Protein AF-0000000069870662 (afdb_homodimer)

Organism: Bacteroides thetaiotaomicron (strain ATCC 29148 / DSM 2079 / JCM 5827 / CCUG 10774 / NCTC 10582 / VPI-5482 / E50) (NCBI:txid226186)

Radius of gyration: 15.12 Å; Cα contacts (8 Å, |Δi|>4): 199; chains: 2; bounding box: 23×42×35 Å

Structure (mmCIF, N/CA/C/O backbone):
data_AF-0000000069870662-model_v1
#
loop_
_entity.id
_entity.type
_entity.pdbx_description
1 polymer 'Lambda repressor-like, DNA-binding protein'
#
loop_
_atom_site.group_PDB
_atom_site.id
_atom_site.type_symbol
_atom_site.label_atom_id
_atom_site.label_alt_id
_atom_site.label_comp_id
_atom_site.label_asym_id
_atom_site.label_entity_id
_atom_site.label_seq_id
_atom_site.pdbx_PDB_ins_code
_atom_site.Cartn_x
_atom_site.Cartn_y
_atom_site.Cartn_z
_atom_site.occupancy
_atom_site.B_iso_or_equiv
_atom_site.auth_seq_id
_atom_site.auth_comp_id
_atom_site.auth_asym_id
_atom_site.auth_atom_id
_atom_site.pdbx_PDB_model_num
ATOM 1 N N . MET A 1 1 ? -7.781 -5.621 -17.609 1 94.94 1 MET A N 1
ATOM 2 C CA . MET A 1 1 ? -6.902 -6.117 -16.547 1 94.94 1 MET A CA 1
ATOM 3 C C . MET A 1 1 ? -6.195 -4.965 -15.844 1 94.94 1 MET A C 1
ATOM 5 O O . MET A 1 1 ? -5.754 -4.012 -16.484 1 94.94 1 MET A O 1
ATOM 9 N N . THR A 1 2 ? -6.117 -5.016 -14.484 1 98.06 2 THR A N 1
ATOM 10 C CA . THR A 1 2 ? -5.488 -3.949 -13.719 1 98.06 2 THR A CA 1
ATOM 11 C C . THR A 1 2 ? -3.973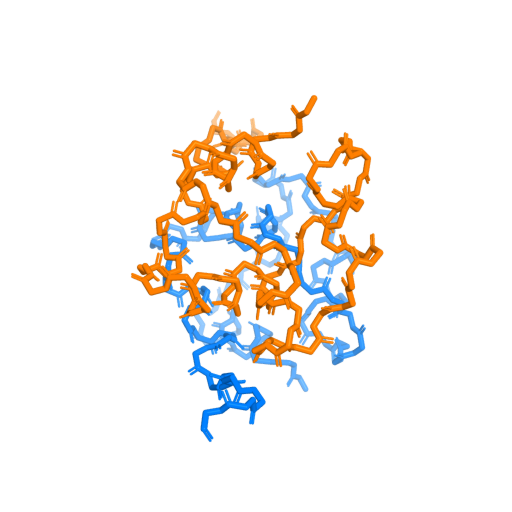 -3.975 -13.898 1 98.06 2 THR A C 1
ATOM 13 O O . THR A 1 2 ? -3.426 -4.914 -14.477 1 98.06 2 THR A O 1
ATOM 16 N N . ILE A 1 3 ? -3.311 -2.957 -13.398 1 98.25 3 ILE A N 1
ATOM 17 C CA . ILE A 1 3 ? -1.854 -2.891 -13.438 1 98.25 3 ILE A CA 1
ATOM 18 C C . ILE A 1 3 ? -1.263 -4.062 -12.664 1 98.25 3 ILE A C 1
ATOM 20 O O . ILE A 1 3 ? -0.33 -4.719 -13.125 1 98.25 3 ILE A O 1
ATOM 24 N N . LEU A 1 4 ? -1.846 -4.32 -11.5 1 98.62 4 LEU A N 1
ATOM 25 C CA . LEU A 1 4 ? -1.383 -5.457 -10.719 1 98.62 4 LEU A CA 1
ATOM 26 C C . LEU A 1 4 ? -1.59 -6.762 -11.477 1 98.62 4 LEU A C 1
ATOM 28 O O . LEU A 1 4 ? -0.695 -7.613 -11.516 1 98.62 4 LEU A O 1
ATOM 32 N N . GLY A 1 5 ? -2.791 -6.91 -12.023 1 98.44 5 GLY A N 1
ATOM 33 C CA . GLY A 1 5 ? -3.072 -8.109 -12.789 1 98.44 5 GLY A CA 1
ATOM 34 C C . GLY A 1 5 ? -2.068 -8.359 -13.898 1 98.44 5 GLY A C 1
ATOM 35 O O . GLY A 1 5 ? -1.588 -9.484 -14.07 1 98.44 5 GLY A O 1
ATOM 36 N N . LYS A 1 6 ? -1.78 -7.324 -14.656 1 98.31 6 LYS A N 1
ATOM 37 C CA . LYS A 1 6 ? -0.806 -7.422 -15.742 1 98.31 6 LYS A CA 1
ATOM 38 C C . LYS A 1 6 ? 0.573 -7.801 -15.211 1 98.31 6 LYS A C 1
ATOM 40 O O . LYS A 1 6 ? 1.257 -8.648 -15.789 1 98.31 6 LYS A O 1
ATOM 45 N N . TYR A 1 7 ? 0.967 -7.164 -14.102 1 98.44 7 TYR A N 1
ATOM 46 C CA . TYR A 1 7 ? 2.254 -7.438 -13.477 1 98.44 7 TYR A CA 1
ATOM 47 C C . TYR A 1 7 ? 2.367 -8.898 -13.07 1 98.44 7 TYR A C 1
ATOM 49 O O . TYR A 1 7 ? 3.379 -9.555 -13.344 1 98.44 7 TYR A O 1
ATOM 57 N N . LEU A 1 8 ? 1.358 -9.398 -12.43 1 98 8 LEU A N 1
ATOM 58 C CA . LEU A 1 8 ? 1.361 -10.789 -11.977 1 98 8 LEU A CA 1
ATOM 59 C C . LEU A 1 8 ? 1.368 -11.742 -13.164 1 98 8 LEU A C 1
ATOM 61 O O . LEU A 1 8 ? 2.068 -12.758 -13.148 1 98 8 LEU A O 1
ATOM 65 N N . SER A 1 9 ? 0.573 -11.453 -14.18 1 97.69 9 SER A N 1
ATOM 66 C CA . SER A 1 9 ? 0.512 -12.281 -15.383 1 97.69 9 SER A CA 1
ATOM 67 C C . SER A 1 9 ? 1.859 -12.32 -16.094 1 97.69 9 SER A C 1
ATOM 69 O O . SER A 1 9 ? 2.316 -13.391 -16.5 1 97.69 9 SER A O 1
ATOM 71 N N . GLU A 1 10 ? 2.461 -11.148 -16.25 1 97.5 10 GLU A N 1
ATOM 72 C CA . GLU A 1 10 ? 3.75 -11.047 -16.922 1 97.5 10 GLU A CA 1
ATOM 73 C C . GLU A 1 10 ? 4.816 -11.875 -16.203 1 97.5 10 GLU A C 1
ATOM 75 O O . GLU A 1 10 ? 5.723 -12.406 -16.844 1 97.5 10 GLU A O 1
ATOM 80 N N . LYS A 1 11 ? 4.68 -12.023 -14.938 1 96.69 11 LYS A N 1
ATOM 81 C CA . LYS A 1 11 ? 5.637 -12.781 -14.141 1 96.69 11 LYS A CA 1
ATOM 82 C C . LYS A 1 11 ? 5.203 -14.242 -14.008 1 96.69 11 LYS A C 1
ATOM 84 O O . LYS A 1 11 ? 5.828 -15.016 -13.281 1 96.69 11 LYS A O 1
ATOM 89 N N . SER A 1 12 ? 4.109 -14.594 -14.656 1 97.62 12 SER A N 1
ATOM 90 C CA . SER A 1 12 ? 3.576 -15.953 -14.664 1 97.62 12 SER A CA 1
ATOM 91 C C . SER A 1 12 ? 3.289 -16.438 -13.25 1 97.62 12 SER A C 1
ATOM 93 O O . SER A 1 12 ? 3.635 -17.578 -12.898 1 97.62 12 SER A O 1
ATOM 95 N N . ILE A 1 13 ? 2.738 -15.586 -12.539 1 96.81 13 ILE A N 1
ATOM 96 C CA . ILE A 1 13 ? 2.447 -15.898 -11.141 1 96.81 13 ILE A CA 1
ATOM 97 C C . ILE A 1 13 ? 1.201 -16.766 -11.055 1 96.81 13 ILE A C 1
ATOM 99 O O . ILE A 1 13 ? 0.212 -16.531 -11.75 1 96.81 13 ILE A O 1
ATOM 103 N N . ASN A 1 14 ? 1.303 -17.734 -10.203 1 96.56 14 ASN A N 1
ATOM 104 C CA . ASN A 1 14 ? 0.166 -18.594 -9.859 1 96.56 14 ASN A CA 1
ATOM 105 C C . ASN A 1 14 ? -0.604 -18.031 -8.664 1 96.56 14 ASN A C 1
ATOM 107 O O . ASN A 1 14 ? -0.144 -18.125 -7.523 1 96.56 14 ASN A O 1
ATOM 111 N N . LYS A 1 15 ? -1.859 -17.594 -8.938 1 96.62 15 LYS A N 1
ATOM 112 C CA . LYS A 1 15 ? -2.652 -16.938 -7.906 1 96.62 15 LYS A CA 1
ATOM 113 C C . LYS A 1 15 ? -2.996 -17.891 -6.773 1 96.62 15 LYS A C 1
ATOM 115 O O . LYS A 1 15 ? -3.105 -17.484 -5.617 1 96.62 15 LYS A O 1
ATOM 120 N N . ALA A 1 16 ? -3.105 -19.156 -7.105 1 96.88 16 ALA A N 1
ATOM 121 C CA . ALA A 1 16 ? -3.381 -20.141 -6.07 1 96.88 16 ALA A CA 1
ATOM 122 C C . ALA A 1 16 ? -2.232 -20.234 -5.066 1 96.88 16 ALA A C 1
ATOM 124 O O . ALA A 1 16 ? -2.459 -20.312 -3.859 1 96.88 16 ALA A O 1
ATOM 125 N N . ASP A 1 17 ? -1.071 -20.219 -5.582 1 97.19 17 ASP A N 1
ATOM 126 C CA . ASP A 1 17 ? 0.114 -20.25 -4.73 1 97.19 17 ASP A CA 1
ATOM 127 C C . ASP A 1 17 ? 0.217 -19 -3.873 1 97.19 17 ASP A C 1
ATOM 129 O O . ASP A 1 17 ? 0.537 -19.078 -2.684 1 97.19 17 ASP A O 1
ATOM 133 N N . VAL A 1 18 ? -0.015 -17.875 -4.484 1 98.38 18 VAL A N 1
ATOM 134 C CA . VAL A 1 18 ? -0.011 -16.625 -3.742 1 98.38 18 VAL A CA 1
ATOM 135 C C . VAL A 1 18 ? -1.057 -16.672 -2.631 1 98.38 18 VAL A C 1
ATOM 137 O O . VAL A 1 18 ? -0.788 -16.266 -1.496 1 98.38 18 VAL A O 1
ATOM 140 N N . SER A 1 19 ? -2.246 -17.156 -2.957 1 98.44 19 SER A N 1
ATOM 141 C CA . SER A 1 19 ? -3.32 -17.281 -1.978 1 98.44 19 SER A CA 1
ATOM 142 C C . SER A 1 19 ? -2.889 -18.125 -0.786 1 98.44 19 SER A C 1
ATOM 144 O O . SER A 1 19 ? -3.082 -17.734 0.366 1 98.44 19 SER A O 1
ATOM 146 N N . ARG A 1 20 ? -2.268 -19.234 -1.05 1 97.62 20 ARG A N 1
ATOM 147 C CA . ARG A 1 20 ? -1.828 -20.141 -0.001 1 97.62 20 ARG A CA 1
ATOM 148 C C . ARG A 1 20 ? -0.766 -19.5 0.88 1 97.62 20 ARG A C 1
ATOM 150 O O . ARG A 1 20 ? -0.789 -19.641 2.104 1 97.62 20 ARG A O 1
ATOM 157 N N . LYS A 1 21 ? 0.047 -18.766 0.308 1 98.19 21 LYS A N 1
ATOM 158 C CA . LYS A 1 21 ? 1.173 -18.172 1.031 1 98.19 21 LYS A CA 1
ATOM 159 C C . LYS A 1 21 ? 0.733 -16.969 1.848 1 98.19 21 LYS A C 1
ATOM 161 O O . LYS A 1 21 ? 1.282 -16.703 2.92 1 98.19 21 LYS A O 1
ATOM 166 N N . THR A 1 22 ? -0.169 -16.234 1.37 1 98.56 22 THR A N 1
ATOM 167 C CA . THR A 1 22 ? -0.478 -14.938 1.946 1 98.56 22 THR A CA 1
ATOM 168 C C . THR A 1 22 ? -1.724 -15.016 2.824 1 98.56 22 THR A C 1
ATOM 170 O O . THR A 1 22 ? -1.94 -14.156 3.68 1 98.56 22 THR A O 1
ATOM 173 N N . GLY A 1 23 ? -2.623 -15.945 2.523 1 98.31 23 GLY A N 1
ATOM 174 C CA . GLY A 1 23 ? -3.928 -15.984 3.168 1 98.31 23 GLY A CA 1
ATOM 175 C C . GLY A 1 23 ? -4.965 -15.125 2.471 1 98.31 23 GLY A C 1
ATOM 176 O O . GLY A 1 23 ? -6.129 -15.109 2.871 1 98.31 23 GLY A O 1
ATOM 177 N N . ILE A 1 24 ? -4.566 -14.375 1.49 1 98.38 24 ILE A N 1
ATOM 178 C CA . ILE A 1 24 ? -5.52 -13.648 0.655 1 98.38 24 ILE A CA 1
ATOM 179 C C . ILE A 1 24 ? -6.293 -14.633 -0.218 1 98.38 24 ILE A C 1
ATOM 181 O O . ILE A 1 24 ? -5.695 -15.492 -0.873 1 98.38 24 ILE A O 1
ATOM 185 N N . SER A 1 25 ? -7.547 -14.555 -0.177 1 98.25 25 SER A N 1
ATOM 186 C CA . SER A 1 25 ? -8.352 -15.539 -0.886 1 98.25 25 SER A CA 1
ATOM 187 C C . SER A 1 25 ? -8.133 -15.453 -2.393 1 98.25 25 SER A C 1
ATOM 189 O O . SER A 1 25 ? -7.797 -14.391 -2.918 1 98.25 25 SER A O 1
ATOM 191 N N . LYS A 1 26 ? -8.352 -16.547 -3.088 1 97.88 26 LYS A N 1
ATOM 192 C CA . LYS A 1 26 ? -8.266 -16.562 -4.547 1 97.88 26 LYS A CA 1
ATOM 193 C C . LYS A 1 26 ? -9.25 -15.578 -5.172 1 97.88 26 LYS A C 1
ATOM 195 O O . LYS A 1 26 ? -8.93 -14.922 -6.168 1 97.88 26 LYS A O 1
ATOM 200 N N . SER A 1 27 ? -10.43 -15.547 -4.645 1 98.38 27 SER A N 1
ATOM 201 C CA . SER A 1 27 ? -11.438 -14.625 -5.152 1 98.38 27 SER A CA 1
ATOM 202 C C . SER A 1 27 ? -10.969 -13.18 -5.051 1 98.38 27 SER A C 1
ATOM 204 O O . SER A 1 27 ? -11.133 -12.398 -5.992 1 98.38 27 SER A O 1
ATOM 206 N N . ARG A 1 28 ? -10.32 -12.75 -3.967 1 98.56 28 ARG A N 1
ATOM 207 C CA . ARG A 1 28 ? -9.805 -11.398 -3.779 1 98.56 28 ARG A CA 1
ATOM 208 C C . ARG A 1 28 ? -8.633 -11.125 -4.719 1 98.56 28 ARG A C 1
ATOM 210 O O . ARG A 1 28 ? -8.547 -10.055 -5.32 1 98.56 28 ARG A O 1
ATOM 217 N N . LEU A 1 29 ? -7.789 -12.094 -4.832 1 98.69 29 LEU A N 1
ATOM 218 C CA . LEU A 1 29 ? -6.68 -11.93 -5.77 1 98.69 29 LEU A CA 1
ATOM 219 C C . LEU A 1 29 ? -7.195 -11.734 -7.191 1 98.69 29 LEU A C 1
ATOM 221 O O . LEU A 1 29 ? -6.652 -10.93 -7.949 1 98.69 29 LEU A O 1
ATOM 225 N N . SER A 1 30 ? -8.172 -12.508 -7.527 1 98.38 30 SER A N 1
ATOM 226 C CA . SER A 1 30 ? -8.797 -12.367 -8.836 1 98.38 30 SER A CA 1
ATOM 227 C C . SER A 1 30 ? -9.398 -10.977 -9.016 1 98.38 30 SER A C 1
ATOM 229 O O . SER A 1 30 ? -9.227 -10.344 -10.055 1 98.38 30 SER A O 1
ATOM 231 N N . GLU A 1 31 ? -10.133 -10.531 -8.016 1 98.56 31 GLU A N 1
ATOM 232 C CA .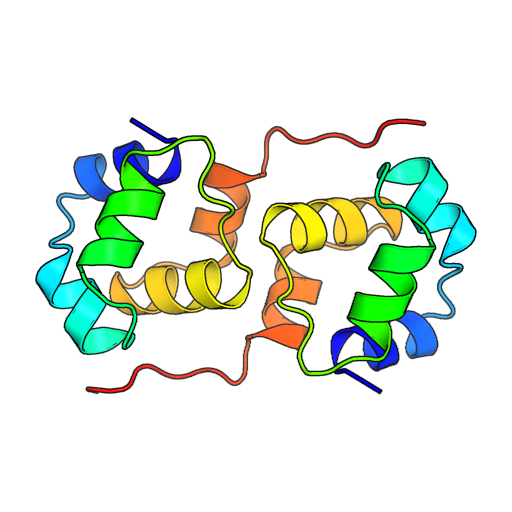 GLU A 1 31 ? -10.719 -9.188 -8.039 1 98.56 31 GLU A CA 1
ATOM 233 C C . GLU A 1 31 ? -9.641 -8.125 -8.211 1 98.56 31 GLU A C 1
ATOM 235 O O . GLU A 1 31 ? -9.789 -7.219 -9.039 1 98.56 31 GLU A O 1
ATOM 240 N N . LEU A 1 32 ? -8.531 -8.227 -7.547 1 98.56 32 LEU A N 1
ATOM 241 C CA . LEU A 1 32 ? -7.438 -7.258 -7.578 1 98.56 32 LEU A CA 1
ATOM 242 C C . LEU A 1 32 ? -6.762 -7.25 -8.945 1 98.56 32 LEU A C 1
ATOM 244 O O . LEU A 1 32 ? -6.219 -6.223 -9.367 1 98.56 32 LEU A O 1
ATOM 248 N N . SER A 1 33 ? -6.863 -8.359 -9.625 1 98.5 33 SER A N 1
ATOM 249 C CA . SER A 1 33 ? -6.199 -8.516 -10.914 1 98.5 33 SER A CA 1
ATOM 250 C C . SER A 1 33 ? -7.094 -8.055 -12.062 1 98.5 33 SER A C 1
ATOM 252 O O . SER A 1 33 ? -6.602 -7.629 -13.109 1 98.5 33 SER A O 1
ATOM 254 N N . ARG A 1 34 ? -8.367 -8.047 -11.781 1 98.25 34 ARG A N 1
ATOM 255 C CA . ARG A 1 34 ? -9.258 -7.859 -12.922 1 98.25 34 ARG A CA 1
ATOM 256 C C . ARG A 1 34 ? -10.094 -6.598 -12.758 1 98.25 34 ARG A C 1
ATOM 258 O O . ARG A 1 34 ? -10.352 -5.887 -13.734 1 98.25 34 ARG A O 1
ATOM 265 N N . LYS A 1 35 ? -10.531 -6.309 -11.609 1 98.25 35 LYS A N 1
ATOM 266 C CA . LYS A 1 35 ? -11.453 -5.203 -11.367 1 98.25 35 LYS A CA 1
ATOM 267 C C . LYS A 1 35 ? -10.695 -3.922 -11.016 1 98.25 35 LYS A C 1
ATOM 269 O O . LYS A 1 35 ? -10.078 -3.826 -9.953 1 98.25 35 LYS A O 1
ATOM 274 N N . GLU A 1 36 ? -10.883 -2.934 -11.836 1 96.88 36 GLU A N 1
ATOM 275 C CA . GLU A 1 36 ? -10.234 -1.649 -11.586 1 96.88 36 GLU A CA 1
ATOM 276 C C . GLU A 1 36 ? -10.852 -0.946 -10.383 1 96.88 36 GLU A C 1
ATOM 278 O O . GLU A 1 36 ? -10.234 -0.049 -9.797 1 96.88 36 GLU A O 1
ATOM 283 N N . THR A 1 37 ? -12.047 -1.366 -10 1 97.19 37 THR A N 1
ATOM 284 C CA . THR A 1 37 ? -12.742 -0.746 -8.883 1 97.19 37 THR A CA 1
ATOM 285 C C . THR A 1 37 ? -12.273 -1.337 -7.559 1 97.19 37 THR A C 1
ATOM 287 O O . THR A 1 37 ? -12.547 -0.782 -6.492 1 97.19 37 THR A O 1
ATOM 290 N N . ALA A 1 38 ? -11.555 -2.475 -7.629 1 97.81 38 ALA A N 1
ATOM 291 C CA . ALA A 1 38 ? -11.023 -3.076 -6.406 1 97.81 38 ALA A CA 1
ATOM 292 C C . ALA A 1 38 ? -9.852 -2.268 -5.863 1 97.81 38 ALA A C 1
ATOM 294 O O . ALA A 1 38 ? -8.883 -2 -6.578 1 97.81 38 ALA A O 1
ATOM 295 N N . LYS A 1 39 ? -9.961 -1.768 -4.641 1 97.69 39 LYS A N 1
ATOM 296 C CA . LYS A 1 39 ? -8.922 -0.951 -4.023 1 97.69 39 LYS A CA 1
ATOM 297 C C . LYS A 1 39 ? -7.875 -1.822 -3.336 1 97.69 39 LYS A C 1
ATOM 299 O O . LYS A 1 39 ? -8.172 -2.504 -2.352 1 97.69 39 LYS A O 1
ATOM 304 N N . LEU A 1 40 ? -6.637 -1.75 -3.861 1 98.75 40 LEU A N 1
ATOM 305 C CA . LEU A 1 40 ? -5.508 -2.52 -3.348 1 98.75 40 LEU A CA 1
ATOM 306 C C . LEU A 1 40 ? -5.047 -1.975 -2 1 98.75 40 LEU A C 1
ATOM 308 O O . LEU A 1 40 ? -4.797 -0.774 -1.864 1 98.75 40 LEU A O 1
ATOM 312 N N . LYS A 1 41 ? -4.922 -2.857 -1.004 1 98.81 41 LYS A N 1
ATOM 313 C CA . LYS A 1 41 ? -4.5 -2.453 0.334 1 98.81 41 LYS A CA 1
ATOM 314 C C . LYS A 1 41 ? -2.984 -2.545 0.484 1 98.81 41 LYS A C 1
ATOM 316 O O . LYS A 1 41 ? -2.324 -3.271 -0.262 1 98.81 41 LYS A O 1
ATOM 321 N N . ALA A 1 42 ? -2.516 -1.815 1.548 1 98.94 42 ALA A N 1
ATOM 322 C CA . ALA A 1 42 ? -1.08 -1.795 1.815 1 98.94 42 ALA A CA 1
ATOM 323 C C . ALA A 1 42 ? -0.574 -3.182 2.201 1 98.94 42 ALA A C 1
ATOM 325 O O . ALA A 1 42 ? 0.478 -3.619 1.729 1 98.94 42 ALA A O 1
ATOM 326 N N . ASP A 1 43 ? -1.331 -3.852 3.043 1 98.75 43 ASP A N 1
ATOM 327 C CA . ASP A 1 43 ? -0.917 -5.184 3.473 1 98.75 43 ASP A CA 1
ATOM 328 C C . ASP A 1 43 ? -0.949 -6.172 2.311 1 98.75 43 ASP A C 1
ATOM 330 O O . ASP A 1 43 ? -0.106 -7.066 2.225 1 98.75 43 ASP A O 1
ATOM 334 N N . GLU A 1 44 ? -1.866 -5.996 1.408 1 98.88 44 GLU A N 1
ATOM 335 C CA . GLU A 1 44 ? -1.924 -6.848 0.224 1 98.88 44 GLU A CA 1
ATOM 336 C C . GLU A 1 44 ? -0.699 -6.641 -0.664 1 98.88 44 GLU A C 1
ATOM 338 O O . GLU A 1 44 ? -0.102 -7.609 -1.138 1 98.88 44 GLU A O 1
ATOM 343 N N . VAL A 1 45 ? -0.34 -5.398 -0.852 1 98.94 45 VAL A N 1
ATOM 344 C CA . VAL A 1 45 ? 0.867 -5.098 -1.615 1 98.94 45 VAL A CA 1
ATOM 345 C C . VAL A 1 45 ? 2.062 -5.82 -0.998 1 98.94 45 VAL A C 1
ATOM 347 O O . VAL A 1 45 ? 2.818 -6.496 -1.7 1 98.94 45 VAL A O 1
ATOM 350 N N . TYR A 1 46 ? 2.148 -5.68 0.291 1 98.94 46 TYR A N 1
ATOM 351 C CA . TYR A 1 46 ? 3.303 -6.203 1.016 1 98.94 46 TYR A CA 1
ATOM 352 C C . TYR A 1 46 ? 3.346 -7.723 0.951 1 98.94 46 TYR A C 1
ATOM 354 O O . TYR A 1 46 ? 4.375 -8.305 0.597 1 98.94 46 TYR A O 1
ATOM 362 N N . LEU A 1 47 ? 2.275 -8.383 1.214 1 98.88 47 LEU A N 1
ATOM 363 C CA . LEU A 1 47 ? 2.211 -9.844 1.286 1 98.88 47 LEU A CA 1
ATOM 364 C C . LEU A 1 47 ? 2.371 -10.461 -0.098 1 98.88 47 LEU A C 1
ATOM 366 O O . LEU A 1 47 ? 3.033 -11.492 -0.248 1 98.88 47 LEU A O 1
ATOM 370 N N . ILE A 1 48 ? 1.754 -9.859 -1.117 1 98.81 48 ILE A N 1
ATOM 371 C CA . ILE A 1 48 ? 1.894 -10.367 -2.477 1 98.81 48 ILE A CA 1
ATOM 372 C C . ILE A 1 48 ? 3.357 -10.305 -2.904 1 98.81 48 ILE A C 1
ATOM 374 O O . ILE A 1 48 ? 3.893 -11.266 -3.459 1 98.81 48 ILE A O 1
ATOM 378 N N . ALA A 1 49 ? 3.973 -9.188 -2.646 1 98.88 49 ALA A N 1
ATOM 379 C CA . ALA A 1 49 ? 5.387 -9.047 -2.992 1 98.88 49 ALA A CA 1
ATOM 380 C C . ALA A 1 49 ? 6.223 -10.141 -2.326 1 98.88 49 ALA A C 1
ATOM 382 O O . ALA A 1 49 ? 7.07 -10.758 -2.971 1 98.88 49 ALA A O 1
ATOM 383 N N . LEU A 1 50 ? 6.004 -10.375 -1.036 1 98.62 50 LEU A N 1
ATOM 384 C CA . LEU A 1 50 ? 6.711 -11.43 -0.311 1 98.62 50 LEU A CA 1
ATOM 385 C C . LEU A 1 50 ? 6.484 -12.789 -0.963 1 98.62 50 LEU A C 1
ATOM 387 O O . LEU A 1 50 ? 7.422 -13.57 -1.124 1 98.62 50 LEU A O 1
ATOM 391 N N . ALA A 1 51 ? 5.297 -13.031 -1.313 1 98.44 51 ALA A N 1
ATOM 392 C CA . ALA A 1 51 ? 4.91 -14.336 -1.839 1 98.44 51 ALA A CA 1
ATOM 393 C C . ALA A 1 51 ? 5.59 -14.617 -3.176 1 98.44 51 ALA A C 1
ATOM 395 O O . ALA A 1 51 ? 5.879 -15.766 -3.506 1 98.44 51 ALA A O 1
ATOM 396 N N . ILE A 1 52 ? 5.828 -13.602 -3.93 1 98.19 52 ILE A N 1
ATOM 397 C CA . ILE A 1 52 ? 6.395 -13.828 -5.254 1 98.19 52 ILE A CA 1
ATOM 398 C C . ILE A 1 52 ? 7.875 -13.438 -5.254 1 98.19 52 ILE A C 1
ATOM 400 O O . ILE A 1 52 ? 8.492 -13.328 -6.316 1 98.19 52 ILE A O 1
ATOM 404 N N . ASP A 1 53 ? 8.391 -13.164 -4.094 1 98.12 53 ASP A N 1
ATOM 405 C CA . ASP A 1 53 ? 9.812 -12.984 -3.828 1 98.12 53 ASP A CA 1
ATOM 406 C C . ASP A 1 53 ? 10.359 -11.758 -4.559 1 98.12 53 ASP A C 1
ATOM 408 O O . ASP A 1 53 ? 11.352 -11.852 -5.285 1 98.12 53 ASP A O 1
ATOM 412 N N . VAL A 1 54 ? 9.719 -10.633 -4.402 1 98.38 54 VAL A N 1
ATOM 413 C CA . VAL A 1 54 ? 10.188 -9.336 -4.871 1 98.38 54 VAL A CA 1
ATOM 414 C C . VAL A 1 54 ? 10.07 -8.305 -3.756 1 98.38 54 VAL A C 1
ATOM 416 O O . VAL A 1 54 ? 9.273 -8.477 -2.824 1 98.38 54 VAL A O 1
ATOM 419 N N . PRO A 1 55 ? 10.828 -7.266 -3.869 1 98.62 55 PRO A N 1
ATOM 420 C CA . PRO A 1 55 ? 10.672 -6.219 -2.857 1 98.62 55 PRO A CA 1
ATOM 421 C C . PRO A 1 55 ? 9.305 -5.543 -2.92 1 98.62 55 PRO A C 1
ATOM 423 O O . PRO A 1 55 ? 8.844 -5.168 -4 1 98.62 55 PRO A O 1
ATOM 426 N N . PRO A 1 56 ? 8.617 -5.34 -1.774 1 98.69 56 PRO A N 1
ATOM 427 C CA . PRO A 1 56 ? 7.285 -4.73 -1.763 1 98.69 56 PRO A CA 1
ATOM 428 C C . PRO A 1 56 ? 7.242 -3.391 -2.49 1 98.69 56 PRO A C 1
ATOM 430 O O . PRO A 1 56 ? 6.227 -3.045 -3.098 1 98.69 56 PRO A O 1
ATOM 433 N N . GLU A 1 57 ? 8.352 -2.633 -2.414 1 98.56 57 GLU A N 1
ATOM 434 C CA . GLU A 1 57 ? 8.414 -1.332 -3.072 1 98.56 57 GLU A CA 1
ATOM 435 C C . GLU A 1 57 ? 8.25 -1.469 -4.582 1 98.56 57 GLU A C 1
ATOM 437 O O . GLU A 1 57 ? 7.758 -0.552 -5.242 1 98.56 57 GLU A O 1
ATOM 442 N N . GLU A 1 58 ? 8.672 -2.633 -5.133 1 98.69 58 GLU A N 1
ATOM 443 C CA . GLU A 1 58 ? 8.531 -2.875 -6.566 1 98.69 58 GLU A CA 1
ATOM 444 C C . GLU A 1 58 ? 7.062 -2.865 -6.988 1 98.69 58 GLU A C 1
ATOM 446 O O . GLU A 1 58 ? 6.688 -2.17 -7.934 1 98.69 58 GLU A O 1
ATOM 451 N N . ILE A 1 59 ? 6.184 -3.578 -6.277 1 98.75 59 ILE A N 1
ATOM 452 C CA . ILE A 1 59 ? 4.762 -3.625 -6.598 1 98.75 59 ILE A CA 1
ATOM 453 C C . ILE A 1 59 ? 4.129 -2.26 -6.336 1 98.75 59 ILE A C 1
ATOM 455 O O . ILE A 1 59 ? 3.344 -1.767 -7.148 1 98.75 59 ILE A O 1
ATOM 459 N N . LEU A 1 60 ? 4.547 -1.647 -5.219 1 98.88 60 LEU A N 1
ATOM 460 C CA . LEU A 1 60 ? 4.012 -0.333 -4.879 1 98.88 60 LEU A CA 1
ATOM 461 C C . LEU A 1 60 ? 4.281 0.668 -5.996 1 98.88 60 LEU A C 1
ATOM 463 O O . LEU A 1 60 ? 3.377 1.399 -6.41 1 98.88 60 LEU A O 1
ATOM 467 N N . GLN A 1 61 ? 5.512 0.668 -6.461 1 98.81 61 GLN A N 1
ATOM 468 C CA . GLN A 1 61 ? 5.898 1.601 -7.516 1 98.81 61 GLN A CA 1
ATOM 469 C C . GLN A 1 61 ? 5.176 1.284 -8.82 1 98.81 61 GLN A C 1
ATOM 471 O O . GLN A 1 61 ? 4.766 2.193 -9.547 1 98.81 61 GLN A O 1
ATOM 476 N N . LYS A 1 62 ? 5.059 0.056 -9.102 1 98.56 62 LYS A N 1
ATOM 477 C CA . LYS A 1 62 ? 4.375 -0.343 -10.336 1 98.56 62 LYS A CA 1
ATOM 478 C C . LYS A 1 62 ? 2.926 0.132 -10.336 1 98.56 62 LYS A C 1
ATOM 480 O O . LYS A 1 62 ? 2.43 0.623 -11.352 1 98.56 62 LYS A O 1
ATOM 485 N N . VAL A 1 63 ? 2.242 0.012 -9.227 1 98.5 63 VAL A N 1
ATOM 486 C CA . VAL A 1 63 ? 0.802 0.24 -9.156 1 98.5 63 VAL A CA 1
ATOM 487 C C . VAL A 1 63 ? 0.525 1.715 -8.875 1 98.5 63 VAL A C 1
ATOM 489 O O . VAL A 1 63 ? -0.452 2.275 -9.375 1 98.5 63 VAL A O 1
ATOM 492 N N . CYS A 1 64 ? 1.42 2.412 -8.141 1 98.75 64 CYS A N 1
ATOM 493 C CA . CYS A 1 64 ? 1.071 3.73 -7.625 1 98.75 64 CYS A CA 1
ATOM 494 C C . CYS A 1 64 ? 2.055 4.785 -8.117 1 98.75 64 CYS A C 1
ATOM 496 O O . CYS A 1 64 ? 1.877 5.977 -7.852 1 98.75 64 CYS A O 1
ATOM 498 N N . GLY A 1 65 ? 3.098 4.363 -8.789 1 98.5 65 GLY A N 1
ATOM 499 C CA . GLY A 1 65 ? 4.156 5.273 -9.188 1 98.5 65 GLY A CA 1
ATOM 500 C C . GLY A 1 65 ? 3.67 6.398 -10.078 1 98.5 65 GLY A C 1
ATOM 501 O O . GLY A 1 65 ? 4.34 7.426 -10.211 1 98.5 65 GLY A O 1
ATOM 502 N N . HIS A 1 66 ? 2.541 6.266 -10.711 1 98.38 66 HIS A N 1
ATOM 503 C CA . HIS A 1 66 ? 1.977 7.258 -11.617 1 98.38 66 HIS A CA 1
ATOM 504 C C . HIS A 1 66 ? 1.26 8.367 -10.852 1 98.38 66 HIS A C 1
ATOM 506 O O . HIS A 1 66 ? 0.921 9.406 -11.43 1 98.38 66 HIS A O 1
ATOM 512 N N . LEU A 1 67 ? 0.927 8.18 -9.641 1 98.06 67 LEU A N 1
ATOM 513 C CA . LEU A 1 67 ? 0.147 9.133 -8.852 1 98.06 67 LEU A CA 1
ATOM 514 C C . LEU A 1 67 ? 0.951 10.398 -8.578 1 98.06 67 LEU A C 1
ATOM 516 O O . LEU A 1 67 ? 2.172 10.336 -8.414 1 98.06 67 LEU A O 1
ATOM 520 N N . LYS A 1 68 ? 0.231 11.469 -8.477 1 97.75 68 LYS A N 1
ATOM 521 C CA . LYS A 1 68 ? 0.8 12.781 -8.172 1 97.75 68 LYS A CA 1
ATOM 522 C C . LYS A 1 68 ? -0.047 13.516 -7.141 1 97.75 68 LYS A C 1
ATOM 524 O O . LYS A 1 68 ? -1.231 13.219 -6.977 1 97.75 68 LYS A O 1
ATOM 529 N N . LEU A 1 69 ? 0.617 14.422 -6.508 1 98.12 69 LEU A N 1
ATOM 530 C CA . LEU A 1 69 ? -0.111 15.266 -5.566 1 98.12 69 LEU A CA 1
ATOM 531 C C . LEU A 1 69 ? -1.003 16.266 -6.305 1 98.12 69 LEU A C 1
ATOM 533 O O . LEU A 1 69 ? -0.732 16.609 -7.457 1 98.12 69 LEU A O 1
ATOM 537 N N . ILE A 1 70 ? -2.273 16.578 -5.785 1 91.31 70 ILE A N 1
ATOM 538 C CA . ILE A 1 70 ? -3.188 17.547 -6.363 1 91.31 70 ILE A CA 1
ATOM 539 C C . ILE A 1 70 ? -2.486 18.906 -6.484 1 91.31 70 ILE A C 1
ATOM 541 O O . ILE A 1 70 ? -2.498 19.531 -7.551 1 91.31 70 ILE A O 1
ATOM 545 N N . LYS A 1 71 ? -2.297 19.562 -5.117 1 70.44 71 LYS A N 1
ATOM 546 C CA . LYS A 1 71 ? -1.788 20.938 -5.137 1 70.44 71 LYS A CA 1
ATOM 547 C C . LYS A 1 71 ? -0.263 20.953 -5.082 1 70.44 71 LYS A C 1
ATOM 549 O O . LYS A 1 71 ? 0.339 20.359 -4.188 1 70.44 71 LYS A O 1
ATOM 554 N N . LEU A 1 72 ? 0.387 20.469 -6.141 1 54.53 72 LEU A N 1
ATOM 555 C CA . LEU A 1 72 ? 1.704 21.094 -6.266 1 54.53 72 LEU A CA 1
ATOM 556 C C . LEU A 1 72 ? 1.651 22.312 -7.18 1 54.53 72 LEU A C 1
ATOM 558 O O . LEU A 1 72 ? 0.89 22.328 -8.148 1 54.53 72 LEU A O 1
ATOM 562 N N . MET B 1 1 ? -3.859 4.449 19.062 1 94.94 1 MET B N 1
ATOM 563 C CA . MET B 1 1 ? -3.359 5.051 17.828 1 94.94 1 MET B CA 1
ATOM 564 C C . MET B 1 1 ? -2.693 4.004 16.953 1 94.94 1 MET B C 1
ATOM 566 O O . MET B 1 1 ? -1.959 3.146 17.438 1 94.94 1 MET B O 1
ATOM 570 N 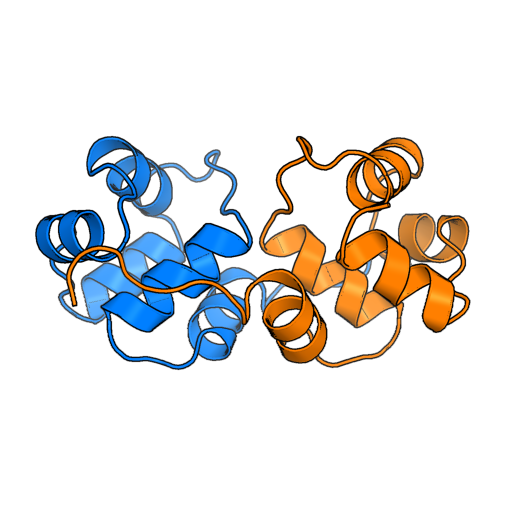N . THR B 1 2 ? -2.961 4.051 15.625 1 98.06 2 THR B N 1
ATOM 571 C CA . THR B 1 2 ? -2.396 3.076 14.695 1 98.06 2 THR B CA 1
ATOM 572 C C . THR B 1 2 ? -0.906 3.328 14.492 1 98.06 2 THR B C 1
ATOM 574 O O . THR B 1 2 ? -0.375 4.348 14.93 1 98.06 2 THR B O 1
ATOM 577 N N . ILE B 1 3 ? -0.25 2.418 13.82 1 98.25 3 ILE B N 1
ATOM 578 C CA . ILE B 1 3 ? 1.163 2.568 13.492 1 98.25 3 ILE B CA 1
ATOM 579 C C . ILE B 1 3 ? 1.36 3.801 12.609 1 98.25 3 ILE B C 1
ATOM 581 O O . ILE B 1 3 ? 2.271 4.598 12.844 1 98.25 3 ILE B O 1
ATOM 585 N N . LEU B 1 4 ? 0.47 3.951 11.641 1 98.62 4 LEU B N 1
ATOM 586 C CA . LEU B 1 4 ? 0.548 5.133 10.789 1 98.62 4 LEU B CA 1
ATOM 587 C C . LEU B 1 4 ? 0.347 6.406 11.609 1 98.62 4 LEU B C 1
ATOM 589 O O . LEU B 1 4 ? 1.084 7.379 11.438 1 98.62 4 LEU B O 1
ATOM 593 N N . GLY B 1 5 ? -0.688 6.375 12.43 1 98.44 5 GLY B N 1
ATOM 594 C CA . GLY B 1 5 ? -0.944 7.531 13.273 1 98.44 5 GLY B CA 1
ATOM 595 C C . GLY B 1 5 ? 0.259 7.945 14.102 1 98.44 5 GLY B C 1
ATOM 596 O O . GLY B 1 5 ? 0.596 9.133 14.164 1 98.44 5 GLY B O 1
ATOM 597 N N . LYS B 1 6 ? 0.877 6.988 14.742 1 98.31 6 LYS B N 1
ATOM 598 C CA . LYS B 1 6 ? 2.066 7.254 15.547 1 98.31 6 LYS B CA 1
ATOM 599 C C . LYS B 1 6 ? 3.193 7.828 14.688 1 98.31 6 LYS B C 1
ATOM 601 O O . LYS B 1 6 ? 3.869 8.773 15.094 1 98.31 6 LYS B O 1
ATOM 606 N N . TYR B 1 7 ? 3.396 7.242 13.508 1 98.38 7 TYR B N 1
ATOM 607 C CA . TYR B 1 7 ? 4.43 7.691 12.586 1 98.38 7 TYR B CA 1
ATOM 608 C C . TYR B 1 7 ? 4.219 9.148 12.195 1 98.38 7 TYR B C 1
ATOM 610 O O . TYR B 1 7 ? 5.156 9.945 12.219 1 98.38 7 TYR B O 1
ATOM 618 N N . LEU B 1 8 ? 3.004 9.477 11.836 1 98 8 LEU B N 1
ATOM 619 C CA . LEU B 1 8 ? 2.688 10.836 11.43 1 98 8 LEU B CA 1
ATOM 620 C C . LEU B 1 8 ? 2.844 11.805 12.594 1 98 8 LEU B C 1
AT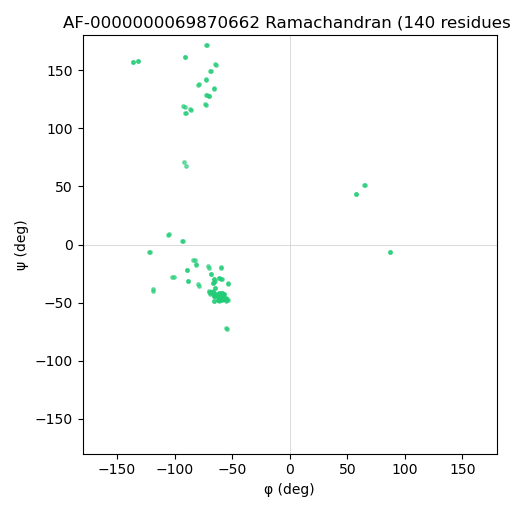OM 622 O O . LEU B 1 8 ? 3.355 12.914 12.422 1 98 8 LEU B O 1
ATOM 626 N N . SER B 1 9 ? 2.398 11.414 13.766 1 97.69 9 SER B N 1
ATOM 627 C CA . SER B 1 9 ? 2.516 12.25 14.961 1 97.69 9 SER B CA 1
ATOM 628 C C . SER B 1 9 ? 3.975 12.508 1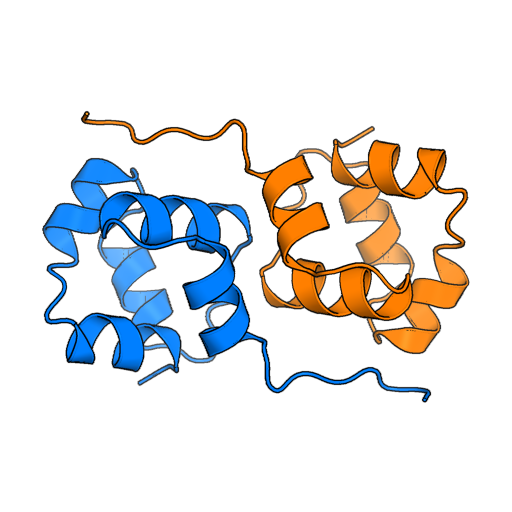5.312 1 97.69 9 SER B C 1
ATOM 630 O O . SER B 1 9 ? 4.355 13.641 15.625 1 97.69 9 SER B O 1
ATOM 632 N N . GLU B 1 10 ? 4.766 11.445 15.289 1 97.5 10 GLU B N 1
ATOM 633 C CA . GLU B 1 10 ? 6.184 11.547 15.617 1 97.5 10 GLU B CA 1
ATOM 634 C C . GLU B 1 10 ? 6.895 12.516 14.68 1 97.5 10 GLU B C 1
ATOM 636 O O . GLU B 1 10 ? 7.848 13.195 15.086 1 97.5 10 GLU B O 1
ATOM 641 N N . LYS B 1 11 ? 6.418 12.625 13.492 1 96.62 11 LYS B N 1
ATOM 642 C CA . LYS B 1 11 ? 7.02 13.5 12.5 1 96.62 11 LYS B CA 1
ATOM 643 C C . LYS B 1 11 ? 6.352 14.875 12.5 1 96.62 11 LYS B C 1
ATOM 645 O O . LYS B 1 11 ? 6.648 15.719 11.656 1 96.62 11 LYS B O 1
ATOM 650 N N . SER B 1 12 ? 5.418 15.062 13.414 1 97.56 12 SER B N 1
ATOM 651 C CA . SER B 1 12 ? 4.707 16.328 13.578 1 97.56 12 SER B CA 1
ATOM 652 C C . SER B 1 12 ? 4.008 16.75 12.289 1 97.56 12 SER B C 1
ATOM 654 O O . SER B 1 12 ? 4.078 17.906 11.883 1 97.56 12 SER B O 1
ATOM 656 N N . ILE B 1 13 ? 3.424 15.797 11.719 1 96.81 13 ILE B N 1
ATOM 657 C CA . ILE B 1 13 ? 2.754 16.031 10.445 1 96.81 13 ILE B CA 1
ATOM 658 C C . ILE B 1 13 ? 1.401 16.688 10.688 1 96.81 13 ILE B C 1
ATOM 660 O O . ILE B 1 13 ? 0.662 16.297 11.586 1 96.81 13 ILE B O 1
ATOM 664 N N . ASN B 1 14 ? 1.143 17.656 9.867 1 96.5 14 ASN B N 1
ATOM 665 C CA . ASN B 1 14 ? -0.163 18.312 9.836 1 96.5 14 ASN B CA 1
ATOM 666 C C . ASN B 1 14 ? -1.109 17.625 8.852 1 96.5 14 ASN B C 1
ATOM 668 O O . ASN B 1 14 ? -0.963 17.766 7.641 1 96.5 14 ASN B O 1
ATOM 672 N N . LYS B 1 15 ? -2.182 17 9.406 1 96.56 15 LYS B N 1
ATOM 673 C CA . LYS B 1 15 ? -3.096 16.203 8.594 1 96.56 15 LYS B CA 1
ATOM 674 C C . LYS B 1 15 ? -3.848 17.078 7.598 1 96.56 15 LYS B C 1
ATOM 676 O O . LYS B 1 15 ? -4.176 16.641 6.496 1 96.56 15 LYS B O 1
ATOM 681 N N . ALA B 1 16 ? -4.055 18.328 7.973 1 96.88 16 ALA B N 1
ATOM 682 C CA . ALA B 1 16 ? -4.723 19.25 7.055 1 96.88 16 ALA B CA 1
ATOM 683 C C . ALA B 1 16 ? -3.883 19.484 5.801 1 96.88 16 ALA B C 1
ATOM 685 O O . ALA B 1 16 ? -4.41 19.5 4.688 1 96.88 16 ALA B O 1
ATOM 686 N N . ASP B 1 17 ? -2.641 19.641 6.016 1 97.19 17 ASP B N 1
ATOM 687 C CA . ASP B 1 17 ? -1.723 19.844 4.898 1 97.19 17 ASP B CA 1
ATOM 688 C C . ASP B 1 17 ? -1.647 18.609 4.016 1 97.19 17 ASP B C 1
ATOM 690 O O . ASP B 1 17 ? -1.65 18.703 2.789 1 97.19 17 ASP B O 1
ATOM 694 N N . VAL B 1 18 ? -1.554 17.469 4.648 1 98.38 18 VAL B N 1
ATOM 695 C CA . VAL B 1 18 ? -1.547 16.219 3.902 1 98.38 18 VAL B CA 1
ATOM 696 C C . VAL B 1 18 ? -2.832 16.094 3.088 1 98.38 18 VAL B C 1
ATOM 698 O O . VAL B 1 18 ? -2.797 15.711 1.913 1 98.38 18 VAL B O 1
ATOM 701 N N . SER B 1 19 ? -3.959 16.391 3.715 1 98.44 19 SER B N 1
ATOM 702 C CA . SER B 1 19 ? -5.25 16.344 3.037 1 98.44 19 SER B CA 1
ATOM 703 C C . SER B 1 19 ? -5.262 17.219 1.793 1 98.44 19 SER B C 1
ATOM 705 O O . SER B 1 19 ? -5.672 16.781 0.718 1 98.44 19 SER B O 1
ATOM 707 N N . ARG B 1 20 ? -4.77 18.406 1.909 1 97.69 20 ARG B N 1
ATOM 708 C CA . ARG B 1 20 ? -4.746 19.359 0.802 1 97.69 20 ARG B CA 1
ATOM 709 C C . ARG B 1 20 ? -3.852 18.859 -0.328 1 97.69 20 ARG B C 1
ATOM 711 O O . ARG B 1 20 ? -4.203 18.984 -1.504 1 97.69 20 ARG B O 1
ATOM 718 N N . LYS B 1 21 ? -2.826 18.266 0.006 1 98.19 21 LYS B N 1
ATOM 719 C CA . LYS B 1 21 ? -1.84 17.844 -0.985 1 98.19 21 LYS B CA 1
ATOM 720 C C . LYS B 1 21 ? -2.281 16.562 -1.689 1 98.19 21 LYS B C 1
ATOM 722 O O . LYS B 1 21 ? -1.98 16.359 -2.867 1 98.19 21 LYS B O 1
ATOM 727 N N . THR B 1 22 ? -2.93 15.719 -1.024 1 98.56 22 THR B N 1
ATOM 728 C CA . THR B 1 22 ? -3.172 14.367 -1.529 1 98.56 22 THR B CA 1
ATOM 729 C C . THR B 1 22 ? -4.594 14.242 -2.066 1 98.56 22 THR B C 1
ATOM 731 O O . THR B 1 22 ? -4.887 13.336 -2.855 1 98.56 22 THR B O 1
ATOM 734 N N . GLY B 1 23 ? -5.523 15.031 -1.533 1 98.25 23 GLY B N 1
ATOM 735 C CA . GLY B 1 23 ? -6.938 14.867 -1.831 1 98.25 23 GLY B CA 1
ATOM 736 C C . GLY B 1 23 ? -7.629 13.875 -0.912 1 98.25 23 GLY B C 1
ATOM 737 O O . GLY B 1 23 ? -8.836 13.68 -1.008 1 98.25 23 GLY B O 1
ATOM 738 N N . ILE B 1 24 ? -6.879 13.211 -0.077 1 98.38 24 ILE B N 1
ATOM 739 C CA . ILE B 1 24 ? -7.477 12.375 0.957 1 98.38 24 ILE B CA 1
ATOM 740 C C . ILE B 1 24 ? -8.141 13.25 2.014 1 98.38 24 ILE B C 1
ATOM 742 O O . ILE B 1 24 ? -7.535 14.203 2.512 1 98.38 24 ILE B O 1
ATOM 746 N N . SER B 1 25 ? -9.328 12.984 2.291 1 98.31 25 SER B N 1
ATOM 747 C CA . SER B 1 25 ? -10.07 13.859 3.199 1 98.31 25 SER B CA 1
ATOM 748 C C . SER B 1 25 ? -9.469 13.836 4.602 1 98.31 25 SER B C 1
ATOM 750 O O . SER B 1 25 ? -8.852 12.844 5.004 1 98.31 25 SER B O 1
ATOM 752 N N . LYS B 1 26 ? -9.68 14.875 5.355 1 97.94 26 LYS B N 1
ATOM 753 C CA . LYS B 1 26 ? -9.234 14.938 6.742 1 97.94 26 LYS B CA 1
ATOM 754 C C . LYS B 1 26 ? -9.875 13.828 7.578 1 97.94 26 LYS B C 1
ATOM 756 O O . LYS B 1 26 ? -9.219 13.25 8.445 1 97.94 26 LYS B O 1
ATOM 761 N N . SER B 1 27 ? -11.125 13.617 7.355 1 98.38 27 SER B N 1
ATOM 762 C CA . SER B 1 27 ? -11.828 12.562 8.078 1 98.38 27 SER B CA 1
ATOM 763 C C . SER B 1 27 ? -11.188 11.203 7.836 1 98.38 27 SER B C 1
ATOM 765 O O . SER B 1 27 ? -10.992 10.43 8.773 1 98.38 27 SER B O 1
ATOM 767 N N . ARG B 1 28 ? -10.781 10.852 6.617 1 98.56 28 ARG B N 1
ATOM 768 C CA . ARG B 1 28 ? -10.125 9.594 6.281 1 98.56 28 ARG B CA 1
ATOM 769 C C . ARG B 1 28 ? -8.734 9.516 6.895 1 98.56 28 ARG B C 1
ATOM 771 O O . ARG B 1 28 ? -8.344 8.477 7.438 1 98.56 28 ARG B O 1
ATOM 778 N N . LEU B 1 29 ? -8.047 10.594 6.824 1 98.69 29 LEU B N 1
ATOM 779 C CA . LEU B 1 29 ? -6.73 10.609 7.453 1 98.69 29 LEU B CA 1
ATOM 780 C C . LEU B 1 29 ? -6.84 10.375 8.953 1 98.69 29 LEU B C 1
ATOM 782 O O . LEU B 1 29 ? -6.012 9.68 9.539 1 98.69 29 LEU B O 1
ATOM 786 N N . SER B 1 30 ? -7.812 11.008 9.531 1 98.38 30 SER B N 1
ATOM 787 C CA . SER B 1 30 ? -8.062 10.789 10.953 1 98.38 30 SER B CA 1
ATOM 788 C C . SER B 1 30 ? -8.391 9.328 11.242 1 98.38 30 SER B C 1
ATOM 790 O O . SER B 1 30 ? -7.863 8.75 12.195 1 98.38 30 SER B O 1
ATOM 792 N N . GLU B 1 31 ? -9.273 8.75 10.453 1 98.56 31 GLU B N 1
ATOM 793 C CA . GLU B 1 31 ? -9.625 7.344 10.594 1 98.56 31 GLU B CA 1
ATOM 794 C C . GLU B 1 31 ? -8.391 6.453 10.477 1 98.56 31 GLU B C 1
ATOM 796 O O . GLU B 1 31 ? -8.188 5.555 11.289 1 98.56 31 GLU B O 1
ATOM 801 N N . LEU B 1 32 ? -7.508 6.711 9.555 1 98.56 32 LEU B N 1
ATOM 802 C CA . LEU B 1 32 ? -6.312 5.914 9.297 1 98.56 32 LEU B CA 1
ATOM 803 C C . LEU B 1 32 ? -5.32 6.035 10.453 1 98.56 32 LEU B C 1
ATOM 805 O O . LEU B 1 32 ? -4.543 5.113 10.711 1 98.56 32 LEU B O 1
ATOM 809 N N . SER B 1 33 ? -5.418 7.141 11.156 1 98.5 33 SER B N 1
ATOM 810 C CA . SER B 1 33 ? -4.477 7.422 12.242 1 98.5 33 SER B CA 1
ATOM 811 C C . SER B 1 33 ? -4.977 6.852 13.562 1 98.5 33 SER B C 1
ATOM 813 O O . SER B 1 33 ? -4.18 6.539 14.453 1 98.5 33 SER B O 1
ATOM 815 N N . ARG B 1 34 ? -6.258 6.645 13.625 1 98.19 34 ARG B N 1
ATOM 816 C CA . ARG B 1 34 ? -6.801 6.348 14.945 1 98.19 34 ARG B CA 1
ATOM 817 C C . ARG B 1 34 ? -7.449 4.969 14.969 1 98.19 34 ARG B C 1
ATOM 819 O O . ARG B 1 34 ? -7.344 4.246 15.969 1 98.19 34 ARG B O 1
ATOM 826 N N . LYS B 1 35 ? -8.125 4.602 13.961 1 98.25 35 LYS B N 1
ATOM 827 C CA . LYS B 1 35 ? -8.898 3.365 13.93 1 98.25 35 LYS B CA 1
ATOM 828 C C . LYS B 1 35 ? -8.07 2.209 13.383 1 98.25 35 LYS B C 1
ATOM 830 O O . LYS B 1 35 ? -7.738 2.182 12.195 1 98.25 35 LYS B O 1
ATOM 835 N N . GLU B 1 36 ? -7.883 1.224 14.203 1 96.94 36 GLU B N 1
ATOM 836 C CA . GLU B 1 36 ? -7.129 0.048 13.781 1 96.94 36 GLU B CA 1
ATOM 837 C C . GLU B 1 36 ? -7.91 -0.767 12.75 1 96.94 36 GLU B C 1
ATOM 839 O O . GLU B 1 36 ? -7.328 -1.569 12.016 1 96.94 36 GLU B O 1
ATOM 844 N N . THR B 1 37 ? -9.219 -0.563 12.703 1 97.25 37 THR B N 1
ATOM 845 C CA . THR B 1 37 ? -10.062 -1.31 11.781 1 97.25 37 THR B CA 1
ATOM 846 C C . THR B 1 37 ? -10.039 -0.68 10.391 1 97.25 37 THR B C 1
ATOM 848 O O . THR B 1 37 ? -10.477 -1.295 9.414 1 97.25 37 THR B O 1
ATOM 851 N N . ALA B 1 38 ? -9.508 0.562 10.297 1 97.81 38 ALA B N 1
ATOM 852 C CA . ALA B 1 38 ? -9.406 1.214 8.992 1 97.81 38 ALA B CA 1
ATOM 853 C C . ALA B 1 38 ? -8.297 0.586 8.148 1 97.81 38 ALA B C 1
ATOM 855 O O . ALA B 1 38 ? -7.152 0.493 8.594 1 97.81 38 ALA B O 1
ATOM 856 N N . LYS B 1 39 ? -8.633 0.064 6.973 1 97.69 39 LYS B N 1
ATOM 857 C CA . LYS B 1 39 ? -7.668 -0.594 6.094 1 97.69 39 LYS B CA 1
ATOM 858 C C . LYS B 1 39 ? -6.965 0.417 5.191 1 97.69 39 LYS B C 1
ATOM 860 O O . LYS B 1 39 ? -7.602 1.045 4.34 1 97.69 39 LYS B O 1
ATOM 865 N N . LEU B 1 40 ? -5.629 0.532 5.379 1 98.75 40 LEU B N 1
ATOM 866 C CA . LEU B 1 40 ? -4.793 1.454 4.621 1 98.75 40 LEU B CA 1
ATOM 867 C C . LEU B 1 40 ? -4.602 0.961 3.189 1 98.75 40 LEU B C 1
ATOM 869 O O . LEU B 1 40 ? -4.215 -0.19 2.971 1 98.75 40 LEU B O 1
ATOM 873 N N . LYS B 1 41 ? -4.871 1.84 2.209 1 98.81 41 LYS B N 1
ATOM 874 C CA . LYS B 1 41 ? -4.742 1.477 0.801 1 98.81 41 LYS B CA 1
ATOM 875 C C . LYS B 1 41 ? -3.342 1.79 0.278 1 98.81 41 LYS B C 1
ATOM 877 O O . LYS B 1 41 ? -2.635 2.627 0.844 1 98.81 41 LYS B O 1
ATOM 882 N N . ALA B 1 42 ? -3.049 1.108 -0.878 1 98.94 42 ALA B N 1
ATOM 883 C CA . ALA B 1 42 ? -1.74 1.3 -1.498 1 98.94 42 ALA B CA 1
ATOM 884 C C . ALA B 1 42 ? -1.562 2.738 -1.973 1 98.94 42 ALA B C 1
ATOM 886 O O . ALA B 1 42 ? -0.505 3.34 -1.769 1 98.94 42 ALA B O 1
ATOM 887 N N . ASP B 1 43 ? -2.598 3.264 -2.584 1 98.81 43 ASP B N 1
ATOM 888 C CA . ASP B 1 43 ? -2.51 4.633 -3.08 1 98.81 43 ASP B CA 1
ATOM 889 C C . ASP B 1 43 ? -2.4 5.629 -1.928 1 98.81 43 ASP B C 1
ATOM 891 O O . ASP B 1 43 ? -1.71 6.645 -2.043 1 98.81 43 ASP B O 1
ATOM 895 N N . GLU B 1 44 ? -3.02 5.336 -0.83 1 98.88 44 GLU B N 1
ATOM 896 C CA . GLU B 1 44 ? -2.908 6.195 0.345 1 98.88 44 GLU B CA 1
ATOM 897 C C . GLU B 1 44 ? -1.483 6.195 0.895 1 98.88 44 GLU B C 1
ATOM 899 O O . GLU B 1 44 ? -0.938 7.254 1.219 1 98.88 44 GLU B O 1
ATOM 904 N N . VAL B 1 45 ? -0.9 5.027 0.968 1 98.94 45 VAL B N 1
ATOM 905 C CA . VAL B 1 45 ? 0.49 4.926 1.398 1 98.94 45 VAL B CA 1
ATOM 906 C C . VAL B 1 45 ? 1.37 5.809 0.515 1 98.94 45 VAL B C 1
ATOM 908 O O . VAL B 1 45 ? 2.17 6.602 1.018 1 98.94 45 VAL B O 1
ATOM 911 N N . TYR B 1 46 ? 1.156 5.656 -0.753 1 98.94 46 TYR B N 1
ATOM 912 C CA . TYR B 1 46 ? 1.998 6.328 -1.735 1 98.94 46 TYR B CA 1
ATOM 913 C C . TYR B 1 46 ? 1.828 7.84 -1.654 1 98.94 46 TYR B C 1
ATOM 915 O O . TYR B 1 46 ? 2.811 8.578 -1.558 1 98.94 46 TYR B O 1
ATOM 923 N N . LEU B 1 47 ? 0.635 8.336 -1.627 1 98.88 47 LEU B N 1
ATOM 924 C CA . LEU B 1 47 ? 0.337 9.758 -1.653 1 98.88 47 LEU B CA 1
ATOM 925 C C . LEU B 1 47 ? 0.741 10.422 -0.342 1 98.88 47 LEU B C 1
ATOM 927 O O . LEU B 1 47 ? 1.258 11.547 -0.341 1 98.88 47 LEU B O 1
ATOM 931 N N . ILE B 1 48 ? 0.494 9.758 0.783 1 98.88 48 ILE B N 1
ATOM 932 C CA . ILE B 1 48 ? 0.89 10.312 2.074 1 98.88 48 ILE B CA 1
ATOM 933 C C . ILE B 1 48 ? 2.408 10.477 2.121 1 98.88 48 ILE B C 1
ATOM 935 O O . ILE B 1 48 ? 2.914 11.516 2.541 1 98.88 48 ILE B O 1
ATOM 939 N N . ALA B 1 49 ? 3.105 9.453 1.697 1 98.88 49 ALA B N 1
ATOM 940 C CA . ALA B 1 49 ? 4.566 9.539 1.677 1 98.88 49 ALA B CA 1
ATOM 941 C C . ALA B 1 49 ? 5.035 10.727 0.842 1 98.88 49 ALA B C 1
ATOM 943 O O . ALA B 1 49 ? 5.914 11.477 1.267 1 98.88 49 ALA B O 1
ATOM 944 N N . LEU B 1 50 ? 4.473 10.898 -0.335 1 98.62 50 LEU B N 1
ATOM 945 C CA . LEU B 1 50 ? 4.812 12.031 -1.193 1 98.62 50 LEU B CA 1
ATOM 946 C C . LEU B 1 50 ? 4.555 13.352 -0.479 1 98.62 50 LEU B C 1
ATOM 948 O O . LEU B 1 50 ? 5.375 14.266 -0.544 1 98.62 50 LEU B O 1
ATOM 952 N N . ALA B 1 51 ? 3.459 13.43 0.157 1 98.5 51 ALA B N 1
ATOM 953 C CA . ALA B 1 51 ? 3.023 14.672 0.788 1 98.5 51 ALA B CA 1
ATOM 954 C C . ALA B 1 51 ? 3.967 15.078 1.918 1 98.5 51 ALA B C 1
ATOM 956 O O . ALA B 1 51 ? 4.156 16.266 2.184 1 98.5 51 ALA B O 1
ATOM 957 N N . ILE B 1 52 ? 4.539 14.125 2.561 1 98.25 52 ILE B N 1
ATOM 958 C CA . ILE B 1 52 ? 5.379 14.453 3.705 1 98.25 52 ILE B CA 1
ATOM 959 C C . ILE B 1 52 ? 6.852 14.289 3.33 1 98.25 52 ILE B C 1
ATOM 961 O O . ILE B 1 52 ? 7.727 14.297 4.199 1 98.25 52 ILE B O 1
ATOM 965 N N . ASP B 1 53 ? 7.09 14.07 2.074 1 98.12 53 ASP B N 1
ATOM 966 C CA . ASP B 1 53 ? 8.414 14.102 1.459 1 98.12 53 ASP B CA 1
ATOM 967 C C . ASP B 1 53 ? 9.297 12.984 2.006 1 98.12 53 ASP B C 1
ATOM 969 O O . ASP B 1 53 ? 10.414 13.242 2.467 1 98.12 53 ASP B O 1
AT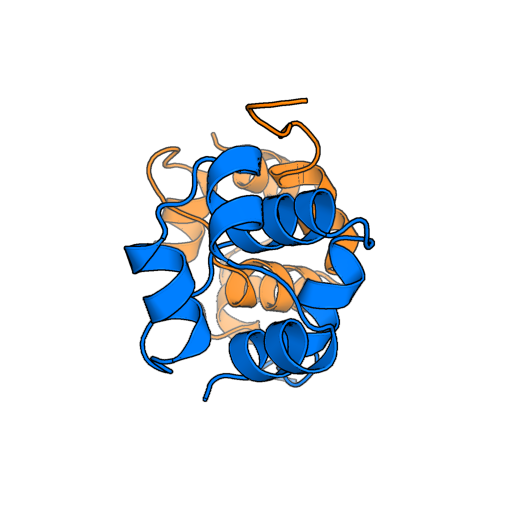OM 973 N N . VAL B 1 54 ? 8.82 11.773 1.994 1 98.38 54 VAL B N 1
ATOM 974 C CA . VAL B 1 54 ? 9.586 10.57 2.307 1 98.38 54 VAL B CA 1
ATOM 975 C C . VAL B 1 54 ? 9.344 9.516 1.234 1 98.38 54 VAL B C 1
ATOM 977 O O . VAL B 1 54 ? 8.328 9.555 0.533 1 98.38 54 VAL B O 1
ATOM 980 N N . PRO B 1 55 ? 10.258 8.602 1.136 1 98.62 55 PRO B N 1
ATOM 981 C CA . PRO B 1 55 ? 10.008 7.523 0.179 1 98.62 55 PRO B CA 1
ATOM 982 C C . PRO B 1 55 ? 8.812 6.652 0.57 1 98.62 55 PRO B C 1
ATOM 984 O O . PRO B 1 55 ? 8.703 6.238 1.727 1 98.62 55 PRO B O 1
ATOM 987 N N . PRO B 1 56 ? 7.902 6.324 -0.376 1 98.69 56 PRO B N 1
ATOM 988 C CA . PRO B 1 56 ? 6.715 5.527 -0.064 1 98.69 56 PRO B CA 1
ATOM 989 C C . PRO B 1 56 ? 7.055 4.211 0.627 1 98.69 56 PRO B C 1
ATOM 991 O O . PRO B 1 56 ? 6.281 3.73 1.463 1 98.69 56 PRO B O 1
ATOM 994 N N . GLU B 1 57 ? 8.211 3.635 0.262 1 98.56 57 GLU B N 1
ATOM 995 C CA . GLU B 1 57 ? 8.625 2.369 0.861 1 98.56 57 GLU B CA 1
ATOM 996 C C . GLU B 1 57 ? 8.82 2.512 2.367 1 98.56 57 GLU B C 1
ATOM 998 O O . GLU B 1 57 ? 8.656 1.543 3.113 1 98.56 57 GLU B O 1
ATOM 1003 N N . GLU B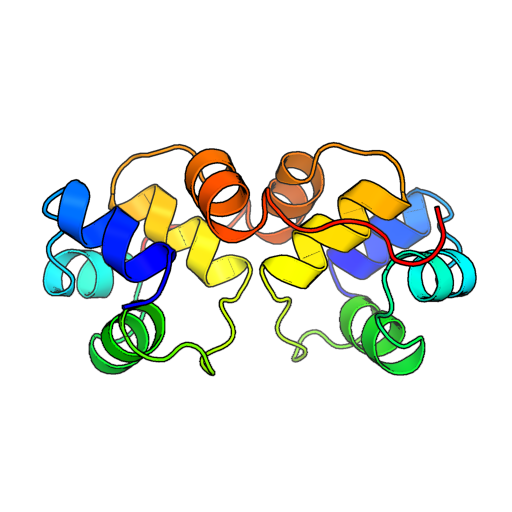 1 58 ? 9.188 3.725 2.812 1 98.69 58 GLU B N 1
ATOM 1004 C CA . GLU B 1 58 ? 9.375 3.973 4.238 1 98.69 58 GLU B CA 1
ATOM 1005 C C . GLU B 1 58 ? 8.078 3.748 5.016 1 98.69 58 GLU B C 1
ATOM 1007 O O . GLU B 1 58 ? 8.062 3.023 6.012 1 98.69 58 GLU B O 1
ATOM 1012 N N . ILE B 1 59 ? 6.957 4.309 4.562 1 98.75 59 ILE B N 1
ATOM 1013 C CA . ILE B 1 5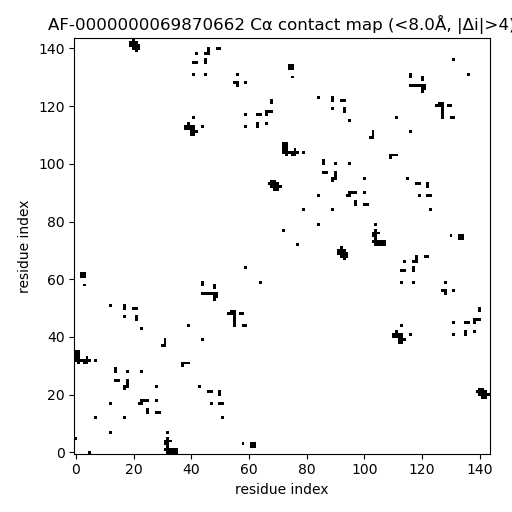9 ? 5.672 4.145 5.23 1 98.75 59 ILE B CA 1
ATOM 1014 C C . ILE B 1 59 ? 5.203 2.697 5.105 1 98.75 59 ILE B C 1
ATOM 1016 O O . ILE B 1 59 ? 4.73 2.105 6.078 1 98.75 59 ILE B O 1
ATOM 1020 N N . LEU B 1 60 ? 5.41 2.133 3.904 1 98.88 60 LEU B N 1
ATOM 1021 C CA . LEU B 1 60 ? 5.012 0.747 3.686 1 98.88 60 LEU B CA 1
ATOM 1022 C C . LEU B 1 60 ? 5.699 -0.18 4.684 1 98.88 60 LEU B C 1
ATOM 1024 O O . LEU B 1 60 ? 5.047 -1.029 5.297 1 98.88 60 LEU B O 1
ATOM 1028 N N . GLN B 1 61 ? 6.984 0.019 4.828 1 98.81 61 GLN B N 1
ATOM 1029 C CA . GLN B 1 61 ? 7.758 -0.824 5.734 1 98.81 61 GLN B CA 1
ATOM 1030 C C . GLN B 1 61 ? 7.344 -0.596 7.184 1 98.81 61 GLN B C 1
ATOM 1032 O O . GLN B 1 61 ? 7.27 -1.542 7.973 1 98.81 61 GLN B O 1
ATOM 1037 N N . LYS B 1 62 ? 7.133 0.612 7.508 1 98.56 62 LYS B N 1
ATOM 1038 C CA . LYS B 1 62 ? 6.727 0.925 8.875 1 98.56 62 LYS B CA 1
ATOM 1039 C C . LYS B 1 62 ? 5.414 0.235 9.234 1 98.56 62 LYS B C 1
ATOM 1041 O O . LYS B 1 62 ? 5.27 -0.308 10.328 1 98.56 62 LYS B O 1
ATOM 1046 N N . VAL B 1 63 ? 4.465 0.225 8.32 1 98.5 63 VAL B N 1
ATOM 1047 C CA . VAL B 1 63 ? 3.105 -0.221 8.609 1 98.5 63 VAL B CA 1
ATOM 1048 C C . VAL B 1 63 ? 2.994 -1.727 8.383 1 98.5 63 VAL B C 1
ATOM 1050 O O . VAL B 1 63 ? 2.271 -2.42 9.102 1 98.5 63 VAL B O 1
ATOM 1053 N N . CYS B 1 64 ? 3.764 -2.291 7.43 1 98.75 64 CYS B N 1
ATOM 1054 C CA . CYS B 1 64 ? 3.496 -3.656 6.996 1 98.75 64 CYS B CA 1
ATOM 1055 C C . CYS B 1 64 ? 4.715 -4.543 7.203 1 98.75 64 CYS B C 1
ATOM 1057 O O . CYS B 1 64 ? 4.656 -5.754 6.973 1 98.75 64 CYS B O 1
ATOM 1059 N N . GLY B 1 65 ? 5.816 -3.951 7.598 1 98.56 65 GLY B N 1
ATOM 1060 C CA . GLY B 1 65 ? 7.07 -4.684 7.703 1 98.56 65 GLY B CA 1
ATOM 1061 C C . GLY B 1 65 ? 6.996 -5.855 8.664 1 98.56 65 GLY B C 1
ATOM 1062 O O . GLY B 1 65 ? 7.824 -6.766 8.609 1 98.56 65 GLY B O 1
ATOM 1063 N N . HIS B 1 66 ? 6.051 -5.875 9.562 1 98.38 66 HIS B N 1
ATOM 1064 C CA . HIS B 1 66 ? 5.891 -6.922 10.57 1 98.38 66 HIS B CA 1
ATOM 1065 C C . HIS B 1 66 ? 5.18 -8.141 9.984 1 98.38 66 HIS B C 1
ATOM 1067 O O . HIS B 1 66 ? 5.156 -9.203 10.602 1 98.38 66 HIS B O 1
ATOM 1073 N N . LEU B 1 67 ? 4.539 -8.039 8.898 1 98.06 67 LEU B N 1
ATOM 1074 C CA . LEU B 1 67 ? 3.74 -9.109 8.32 1 98.06 67 LEU B CA 1
ATOM 1075 C C . LEU B 1 67 ? 4.629 -10.25 7.828 1 98.06 67 LEU B C 1
ATOM 1077 O O . LEU B 1 67 ? 5.75 -10.016 7.379 1 98.06 67 LEU B O 1
ATOM 1081 N N . LYS B 1 68 ? 4.07 -11.414 7.891 1 97.75 68 LYS B N 1
ATOM 1082 C CA . LYS B 1 68 ? 4.73 -12.633 7.43 1 97.75 68 LYS B CA 1
ATOM 1083 C C . LYS B 1 68 ? 3.771 -13.508 6.625 1 97.75 68 LYS B C 1
ATOM 1085 O O . LYS B 1 68 ? 2.553 -13.391 6.766 1 97.75 68 LYS B O 1
ATOM 1090 N N . LEU B 1 69 ? 4.383 -14.312 5.84 1 98.12 69 LEU B N 1
ATOM 1091 C CA . LEU B 1 69 ? 3.578 -15.273 5.094 1 98.12 69 LEU B CA 1
ATOM 1092 C C . LEU B 1 69 ? 3.053 -16.375 6.012 1 98.12 69 LEU B C 1
ATOM 1094 O O . LEU B 1 69 ? 3.648 -16.656 7.055 1 98.12 69 LEU B O 1
ATOM 1098 N N . ILE B 1 70 ? 1.746 -16.859 5.805 1 91.12 70 ILE B N 1
ATOM 1099 C CA . ILE B 1 70 ? 1.161 -17.969 6.57 1 91.12 70 ILE B CA 1
ATOM 1100 C C . ILE B 1 70 ? 2.064 -19.188 6.484 1 91.12 70 ILE B C 1
ATOM 1102 O O . ILE B 1 70 ? 2.41 -19.781 7.508 1 91.12 70 ILE B O 1
ATOM 1106 N N . LYS B 1 71 ? 1.995 -19.828 5.102 1 70.12 71 LYS B N 1
ATOM 1107 C CA . LYS B 1 71 ? 2.703 -21.094 4.965 1 70.12 71 LYS B CA 1
ATOM 1108 C C . LYS B 1 71 ? 4.133 -20.875 4.48 1 70.12 71 LYS B C 1
ATOM 1110 O O . LYS B 1 71 ? 4.355 -20.219 3.459 1 70.12 71 LYS B O 1
ATOM 1115 N N . LEU B 1 72 ? 4.992 -20.328 5.328 1 54.78 72 LEU B N 1
ATOM 1116 C CA . LEU B 1 72 ? 6.371 -20.719 5.035 1 54.78 72 LEU B CA 1
ATOM 1117 C C . LEU B 1 72 ? 6.766 -21.969 5.824 1 54.78 72 LEU B C 1
ATOM 1119 O O . LEU B 1 72 ? 6.332 -22.141 6.965 1 54.78 72 LEU B O 1
#

Solvent-accessible surface area (backbone atoms only — not comparable to full-atom values): 7948 Å² total; per-residue (Å²): 110,23,65,56,24,48,54,39,55,76,66,66,58,56,60,66,58,44,19,59,23,48,67,48,50,55,68,55,54,49,39,48,22,48,36,78,83,49,79,59,32,40,60,54,45,40,40,50,21,56,59,71,71,45,61,39,53,58,56,47,42,71,66,41,59,85,66,71,62,68,66,116,111,23,66,56,26,48,54,39,54,74,67,67,57,54,60,67,59,42,18,59,22,48,67,48,50,56,68,56,53,48,38,48,21,49,37,79,83,50,80,58,32,38,59,53,44,41,41,53,20,55,59,71,71,45,61,37,55,57,56,47,43,70,66,42,60,84,66,73,62,69,63,117

pLDDT: mean 97.09, std 6.09, range [54.53, 98.94]

InterPro domains:
  IPR001387 Cro/C1-type, helix-turn-helix domain [PF13443] (5-61)
  IPR001387 Cro/C1-type, helix-turn-helix domain [PS50943] (10-59)
  IPR010982 Lambda repressor-like, DNA-binding domain superfamily [G3DSA:1.10.260.40] (3-65)
  IPR010982 Lambda repressor-like, DNA-binding domain superfamily [SSF47413] (2-61)

Foldseek 3Di:
DALLLVVCVVVVHDLVQLCVQQVPDSVLVVCVNPPPPRDDDLSNLCSSCVSSVHHSVVSVCSRPVPDDDDPD/DALLLVVCVVVVHDLVQLCVQQVPHSVLVVCVNPPPPRDDDLSNLCSSCVSSVHHSVVSVCSRPVPDDDPPD

Secondary structure (DSSP, 8-state):
--HHHHHHHHTT--HHHHHHHH---HHHHHHHHH-TTS--BHHHHHHHHHHTTS-HHHHHHHHHTT---S--/--HHHHHHHHTT--HHHHHHHH---HHHHHHHHH-TTSPPBHHHHHHHHHHTTS-HHHHHHHHHTT---S--

Sequence (144 aa):
MTILGKYLSEKSINKADVSRKTGISKSRLSELSRKETAKLKADEVYLIALAIDVPPEEILQKVCGHLKLIKLMTILGKYLSEKSINKADVSRKTGISKSRLSELSRKETAKLKADEVYLIALAIDVPPEEILQKVCGHLKLIKL

Nearest PDB structures (foldseek):
  3zkc-assembly1_B  TM=7.589E-01  e=2.693E-02  Bacillus subtilis subsp. subtilis str. 168
  3qq6-assembly1_A  TM=7.581E-01  e=3.020E-02  Bacillus subtilis
  1b0n-assembly1_A  TM=7.063E-01  e=3.197E-02  Bacillus subtilis
  7t5u-assembly1_A  TM=7.190E-01  e=6.000E-02  Escherichia coli
  3b7h-assembly1_A-2  TM=7.160E-01  e=7.026E-01  Lactiplantibacillus plantarum WCFS1